Protein AF-A0A2S2QVH2-F1 (afdb_monomer_lite)

Structure (mmCIF, N/CA/C/O backbone):
data_AF-A0A2S2QVH2-F1
#
_entry.id   AF-A0A2S2QVH2-F1
#
loop_
_atom_site.group_PDB
_atom_site.id
_atom_site.type_symbol
_atom_site.label_atom_id
_atom_site.label_alt_id
_atom_site.label_comp_id
_atom_site.label_asym_id
_atom_site.label_entity_id
_atom_site.label_seq_id
_atom_site.pdbx_PDB_ins_code
_atom_site.Cartn_x
_atom_site.Cartn_y
_atom_site.Cartn_z
_atom_site.occupancy
_atom_site.B_iso_or_equiv
_atom_site.auth_seq_id
_atom_site.auth_comp_id
_atom_site.auth_asym_id
_atom_site.auth_atom_id
_atom_site.pdbx_PDB_model_num
ATOM 1 N N . MET A 1 1 ? 7.360 -3.228 -25.352 1.00 53.16 1 MET A N 1
ATOM 2 C CA . MET A 1 1 ? 6.594 -2.270 -24.519 1.00 53.16 1 MET A CA 1
ATOM 3 C C . MET A 1 1 ? 5.717 -2.970 -23.475 1.00 53.16 1 MET A C 1
ATOM 5 O O . MET A 1 1 ? 5.466 -2.327 -22.468 1.00 53.16 1 MET A O 1
ATOM 9 N N . CYS A 1 2 ? 5.318 -4.245 -23.641 1.00 58.34 2 CYS A N 1
ATOM 10 C CA . CYS A 1 2 ? 4.581 -5.005 -22.609 1.00 58.34 2 CYS A CA 1
ATOM 11 C C . CYS A 1 2 ? 5.376 -5.240 -21.311 1.00 58.34 2 CYS A C 1
ATOM 13 O O . CYS A 1 2 ? 4.842 -5.000 -20.235 1.00 58.34 2 CYS A O 1
ATOM 15 N N . ASP A 1 3 ? 6.663 -5.589 -21.400 1.00 74.12 3 ASP A N 1
ATOM 16 C CA . ASP A 1 3 ? 7.448 -6.021 -20.229 1.00 74.12 3 ASP A CA 1
ATOM 17 C C . ASP A 1 3 ? 7.574 -4.963 -19.122 1.00 74.12 3 ASP A C 1
ATOM 19 O O . ASP A 1 3 ? 7.544 -5.280 -17.935 1.00 74.12 3 ASP A O 1
ATOM 23 N N . THR A 1 4 ? 7.701 -3.683 -19.487 1.00 80.81 4 THR A N 1
ATOM 24 C CA . THR A 1 4 ? 7.814 -2.594 -18.502 1.00 80.81 4 THR A CA 1
ATOM 25 C C . THR A 1 4 ? 6.494 -2.357 -17.776 1.00 80.81 4 THR A C 1
ATOM 27 O O . THR A 1 4 ? 6.497 -2.066 -16.584 1.00 80.81 4 THR A O 1
ATOM 30 N N . PHE A 1 5 ? 5.369 -2.476 -18.484 1.00 79.25 5 PHE A N 1
ATOM 31 C CA . PHE A 1 5 ? 4.048 -2.285 -17.895 1.00 79.25 5 PHE A CA 1
ATOM 32 C C . PHE A 1 5 ? 3.723 -3.416 -16.917 1.00 79.25 5 PHE A C 1
ATOM 34 O O . PHE A 1 5 ? 3.387 -3.146 -15.769 1.00 79.25 5 PHE A O 1
ATOM 41 N N . GLU A 1 6 ? 3.915 -4.668 -17.332 1.00 83.75 6 GLU A N 1
ATOM 42 C CA . GLU A 1 6 ? 3.678 -5.843 -16.485 1.00 83.75 6 GLU A CA 1
ATOM 43 C C . GLU A 1 6 ? 4.570 -5.839 -15.240 1.00 83.75 6 GLU A C 1
ATOM 45 O O . GLU A 1 6 ? 4.092 -6.092 -14.134 1.00 83.75 6 GLU A O 1
ATOM 50 N N . ARG A 1 7 ? 5.845 -5.458 -15.388 1.00 85.12 7 ARG A N 1
ATOM 51 C CA . ARG A 1 7 ? 6.754 -5.284 -14.250 1.00 85.12 7 ARG A CA 1
ATOM 52 C C . ARG A 1 7 ? 6.276 -4.191 -13.295 1.00 85.12 7 ARG A C 1
ATOM 54 O O . ARG A 1 7 ? 6.307 -4.391 -12.086 1.00 85.12 7 ARG A O 1
ATOM 61 N N . ASN A 1 8 ? 5.820 -3.052 -13.816 1.00 83.50 8 ASN A N 1
ATOM 62 C CA . ASN A 1 8 ? 5.321 -1.957 -12.983 1.00 83.50 8 ASN A CA 1
ATOM 63 C C . ASN A 1 8 ? 4.040 -2.346 -12.232 1.00 83.50 8 ASN A C 1
ATOM 65 O O . ASN A 1 8 ? 3.896 -1.986 -11.067 1.00 83.50 8 ASN A O 1
ATOM 69 N N . VAL A 1 9 ? 3.146 -3.110 -12.867 1.00 83.38 9 VAL A N 1
ATOM 70 C CA . VAL A 1 9 ? 1.942 -3.655 -12.224 1.00 83.38 9 VAL A CA 1
ATOM 71 C C . VAL A 1 9 ? 2.320 -4.655 -11.131 1.00 83.38 9 VAL A C 1
ATOM 73 O O . VAL A 1 9 ? 1.813 -4.561 -10.018 1.00 83.38 9 VAL A O 1
ATOM 76 N N . ALA A 1 10 ? 3.250 -5.574 -11.401 1.00 87.75 10 ALA A N 1
ATOM 77 C CA . ALA A 1 10 ? 3.724 -6.528 -10.399 1.00 87.75 10 ALA A CA 1
ATOM 78 C C . ALA A 1 10 ? 4.342 -5.822 -9.180 1.00 87.75 10 ALA A C 1
ATOM 80 O O . ALA A 1 10 ? 4.016 -6.162 -8.043 1.00 87.75 10 ALA A O 1
ATOM 81 N N . ARG A 1 11 ? 5.161 -4.793 -9.426 1.00 89.81 11 ARG A N 1
ATOM 82 C CA . ARG A 1 11 ? 5.779 -3.947 -8.395 1.00 89.81 11 ARG A CA 1
ATOM 83 C C . ARG A 1 11 ? 4.733 -3.185 -7.572 1.00 89.81 11 ARG A C 1
ATOM 85 O O . ARG A 1 11 ? 4.835 -3.133 -6.351 1.00 89.81 11 ARG A O 1
ATOM 92 N N . ALA A 1 12 ? 3.697 -2.649 -8.220 1.00 86.38 12 ALA A N 1
ATOM 93 C CA . ALA A 1 12 ? 2.596 -1.981 -7.530 1.00 86.38 12 ALA A CA 1
ATOM 94 C C . ALA A 1 12 ? 1.798 -2.958 -6.650 1.00 86.38 12 ALA A C 1
ATOM 96 O O . ALA A 1 12 ? 1.564 -2.669 -5.480 1.00 86.38 12 ALA A O 1
ATOM 97 N N . LYS A 1 13 ? 1.444 -4.145 -7.165 1.00 87.69 13 LYS A N 1
ATOM 98 C CA . LYS A 1 13 ? 0.750 -5.183 -6.381 1.00 87.69 13 LYS A CA 1
ATOM 99 C C . LYS A 1 13 ? 1.570 -5.621 -5.167 1.00 87.69 13 LYS A C 1
ATOM 101 O O . LYS A 1 13 ? 1.018 -5.788 -4.086 1.00 87.69 13 LYS A O 1
ATOM 106 N N . GLU A 1 14 ? 2.879 -5.815 -5.331 1.00 92.19 14 GLU A N 1
ATOM 107 C CA . GLU A 1 14 ? 3.789 -6.150 -4.228 1.00 92.19 14 GLU A CA 1
ATOM 108 C C . GLU A 1 14 ? 3.748 -5.083 -3.128 1.00 92.19 14 GLU A C 1
ATOM 110 O O . GLU A 1 14 ? 3.520 -5.404 -1.961 1.00 92.19 14 GLU A O 1
ATOM 115 N N . PHE A 1 15 ? 3.889 -3.812 -3.505 1.00 91.50 15 PHE A N 1
ATOM 116 C CA . PHE A 1 15 ? 3.818 -2.699 -2.565 1.00 91.50 15 PHE A CA 1
ATOM 117 C C . PHE A 1 15 ? 2.488 -2.656 -1.806 1.00 91.50 15 PHE A C 1
ATOM 119 O O . PHE A 1 15 ? 2.483 -2.572 -0.579 1.00 91.50 15 PHE A O 1
ATOM 126 N N . MET A 1 16 ? 1.366 -2.767 -2.523 1.00 89.62 16 MET A N 1
ATOM 127 C CA . MET A 1 16 ? 0.027 -2.700 -1.932 1.00 89.62 16 MET A CA 1
ATOM 128 C C . MET A 1 16 ? -0.233 -3.862 -0.962 1.00 89.62 16 MET A C 1
ATOM 130 O O . MET A 1 16 ? -0.830 -3.648 0.091 1.00 89.62 16 MET A O 1
ATOM 134 N N . ARG A 1 17 ? 0.299 -5.065 -1.235 1.00 90.88 17 ARG A N 1
ATOM 135 C CA . ARG A 1 17 ? 0.245 -6.209 -0.301 1.00 90.88 17 ARG A CA 1
ATOM 136 C C . ARG A 1 17 ? 1.003 -5.940 0.996 1.00 90.88 17 ARG A C 1
ATOM 138 O O . ARG A 1 17 ? 0.502 -6.226 2.086 1.00 90.88 17 ARG A O 1
ATOM 145 N N . HIS A 1 18 ? 2.216 -5.396 0.896 1.00 93.19 18 HIS A N 1
ATOM 146 C CA . HIS A 1 18 ? 2.984 -5.042 2.088 1.00 93.19 18 HIS A CA 1
ATOM 147 C C . HIS A 1 18 ? 2.294 -3.932 2.879 1.00 93.19 18 HIS A C 1
ATOM 149 O O . HIS A 1 18 ? 2.175 -4.039 4.098 1.00 93.19 18 HIS A O 1
ATOM 155 N N . LEU A 1 19 ? 1.782 -2.910 2.191 1.00 89.75 19 LEU A N 1
ATOM 156 C CA . LEU A 1 19 ? 1.053 -1.807 2.805 1.00 89.75 19 LEU A CA 1
ATOM 157 C C . LEU A 1 19 ? -0.189 -2.297 3.554 1.00 89.75 19 LEU A C 1
ATOM 159 O O . LEU A 1 19 ? -0.335 -1.975 4.729 1.00 89.75 19 LEU A O 1
ATOM 163 N N . SER A 1 20 ? -1.017 -3.137 2.925 1.00 89.00 20 SER A N 1
ATOM 164 C CA . SER A 1 20 ? -2.185 -3.777 3.552 1.00 89.00 20 SER A CA 1
ATOM 165 C C . SER A 1 20 ? -1.824 -4.488 4.864 1.00 89.00 20 SER A C 1
ATOM 167 O O . SER A 1 20 ? -2.512 -4.346 5.874 1.00 89.00 20 SER A O 1
ATOM 169 N N . THR A 1 21 ? -0.689 -5.192 4.904 1.00 89.25 21 THR A N 1
ATOM 170 C CA . THR A 1 21 ? -0.234 -5.882 6.124 1.00 89.25 21 THR A CA 1
ATOM 171 C C . THR A 1 21 ? 0.026 -4.910 7.279 1.00 89.25 21 THR A C 1
ATOM 173 O O . THR A 1 21 ? -0.383 -5.182 8.407 1.00 89.25 21 THR A O 1
ATOM 176 N N . PHE A 1 22 ? 0.675 -3.771 7.015 1.00 87.50 22 PHE A N 1
ATOM 177 C CA . PHE A 1 22 ? 0.922 -2.746 8.038 1.00 87.50 22 PHE A CA 1
ATOM 178 C C . PHE A 1 22 ? -0.352 -1.992 8.428 1.00 87.50 22 PHE A C 1
ATOM 180 O O . PHE A 1 22 ? -0.537 -1.661 9.596 1.00 87.50 22 PHE A O 1
ATOM 187 N N . LEU A 1 23 ? -1.237 -1.762 7.458 1.00 83.88 23 LEU A N 1
ATOM 188 C CA . LEU A 1 23 ? -2.532 -1.111 7.632 1.00 83.88 23 LEU A CA 1
ATOM 189 C C . LEU A 1 23 ? -3.522 -1.902 8.495 1.00 83.88 23 LEU A C 1
ATOM 191 O O . LEU A 1 23 ? -4.382 -1.301 9.125 1.00 83.88 23 LEU A O 1
ATOM 195 N N . LYS A 1 24 ? -3.402 -3.231 8.536 1.00 84.81 24 LYS A N 1
ATOM 196 C CA . LYS A 1 24 ? -4.245 -4.112 9.363 1.00 84.81 24 LYS A CA 1
ATOM 197 C C . LYS A 1 24 ? -3.606 -4.505 10.698 1.00 84.81 24 LYS A C 1
ATOM 199 O O . LYS A 1 24 ? -4.184 -5.310 11.426 1.00 84.81 24 LYS A O 1
ATOM 204 N N . GLY A 1 25 ? -2.396 -4.027 10.990 1.00 78.62 25 GLY A N 1
ATOM 205 C CA . GLY A 1 25 ? -1.707 -4.327 12.246 1.00 78.62 25 GLY A CA 1
ATOM 206 C C . GLY A 1 25 ? -2.316 -3.583 13.439 1.00 78.62 25 GLY A C 1
ATOM 207 O O . GLY A 1 25 ? -3.075 -2.644 13.276 1.00 78.62 25 GLY A O 1
ATOM 208 N N . ASP A 1 26 ? -1.936 -3.943 14.664 1.00 66.56 26 ASP A N 1
ATOM 209 C CA . ASP A 1 26 ? -2.488 -3.301 15.875 1.00 66.56 26 ASP A CA 1
ATOM 210 C C . ASP A 1 26 ? -1.796 -1.965 16.247 1.00 66.56 26 ASP A C 1
ATOM 212 O O . ASP A 1 26 ? -2.098 -1.359 17.273 1.00 66.56 26 ASP A O 1
ATOM 216 N N . ASN A 1 27 ? -0.845 -1.484 15.436 1.00 63.00 27 ASN A N 1
ATOM 217 C CA . ASN A 1 27 ? 0.024 -0.338 15.752 1.00 63.00 27 ASN A CA 1
ATOM 218 C C . ASN A 1 27 ? -0.439 0.971 15.086 1.00 63.00 27 ASN A C 1
ATOM 220 O O . ASN A 1 27 ? 0.354 1.656 14.432 1.00 63.00 27 ASN A O 1
ATOM 224 N N . HIS A 1 28 ? -1.712 1.332 15.249 1.00 67.94 28 HIS A N 1
ATOM 225 C CA . HIS A 1 28 ? -2.250 2.594 14.735 1.00 67.94 28 HIS A CA 1
ATOM 226 C C . HIS A 1 28 ? -2.317 3.657 15.829 1.00 67.94 28 HIS A C 1
ATOM 228 O O . HIS A 1 28 ? -2.933 3.469 16.874 1.00 67.94 28 HIS A O 1
ATOM 234 N N . ILE A 1 29 ? -1.665 4.795 15.575 1.00 59.75 29 ILE A N 1
ATOM 235 C CA . ILE A 1 29 ? -1.841 6.014 16.367 1.00 59.75 29 ILE A CA 1
ATOM 236 C C . ILE A 1 29 ? -2.747 6.923 15.543 1.00 59.75 29 ILE A C 1
ATOM 238 O O . ILE A 1 29 ? -2.270 7.704 14.718 1.00 59.75 29 ILE A O 1
ATOM 242 N N . GLU A 1 30 ? -4.053 6.773 15.728 1.00 57.31 30 GLU A N 1
ATOM 243 C CA . GLU A 1 30 ? -5.042 7.688 15.166 1.00 57.31 30 GLU A CA 1
ATOM 244 C C . GLU A 1 30 ? -5.151 8.889 16.117 1.00 57.31 30 GLU A C 1
ATOM 246 O O . G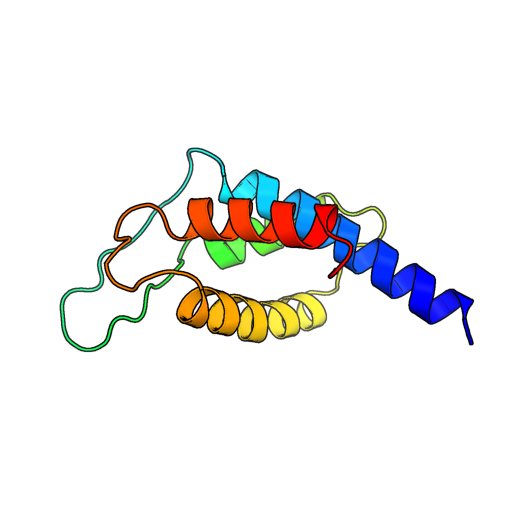LU A 1 30 ? -5.345 8.737 17.324 1.00 57.31 30 GLU A O 1
ATOM 251 N N . ARG A 1 31 ? -4.907 10.100 15.606 1.00 51.06 31 ARG A N 1
ATOM 252 C CA . ARG A 1 31 ? -5.120 11.334 16.368 1.00 51.06 31 ARG A CA 1
ATOM 253 C C . ARG A 1 31 ? -6.459 11.917 15.952 1.00 51.06 31 ARG A C 1
ATOM 255 O O . ARG A 1 31 ? -6.606 12.351 14.814 1.00 51.06 31 ARG A O 1
ATOM 262 N N . GLU A 1 32 ? -7.400 11.985 16.889 1.00 49.09 32 GLU A N 1
ATOM 263 C CA . GLU A 1 32 ? -8.585 12.826 16.741 1.00 49.09 32 GLU A CA 1
ATOM 264 C C . GLU A 1 32 ? -8.132 14.291 16.671 1.00 49.09 32 GLU A C 1
ATOM 266 O O . GLU A 1 32 ? -7.743 14.899 17.673 1.00 49.09 32 GLU A O 1
ATOM 271 N N . LEU A 1 33 ? -8.133 14.867 15.470 1.00 49.12 33 LEU A N 1
ATOM 272 C CA . LEU A 1 33 ? -8.039 16.312 15.318 1.00 49.12 33 LEU A CA 1
ATOM 273 C C . LEU A 1 33 ? -9.420 16.883 15.635 1.00 49.12 33 LEU A C 1
ATOM 275 O O . LEU A 1 33 ? -10.372 16.713 14.876 1.00 49.12 33 LEU A O 1
ATOM 279 N N . GLY A 1 34 ? -9.526 17.509 16.805 1.00 44.19 34 GLY A N 1
ATOM 280 C CA . GLY A 1 34 ? -10.739 18.175 17.252 1.00 44.19 34 GLY A CA 1
ATOM 281 C C . GLY A 1 34 ? -11.196 19.248 16.263 1.00 44.19 34 GLY A C 1
ATOM 282 O O . GLY A 1 34 ? -10.502 20.240 16.063 1.00 44.19 34 GLY A O 1
ATOM 283 N N . ASP A 1 35 ? -12.396 19.017 15.739 1.00 48.94 35 ASP A N 1
ATOM 284 C CA . ASP A 1 35 ? -13.354 19.928 15.115 1.00 48.94 35 ASP A CA 1
ATOM 285 C C . ASP A 1 35 ? -12.986 20.701 13.828 1.00 48.94 35 ASP A C 1
ATOM 287 O O . ASP A 1 35 ? -12.002 21.429 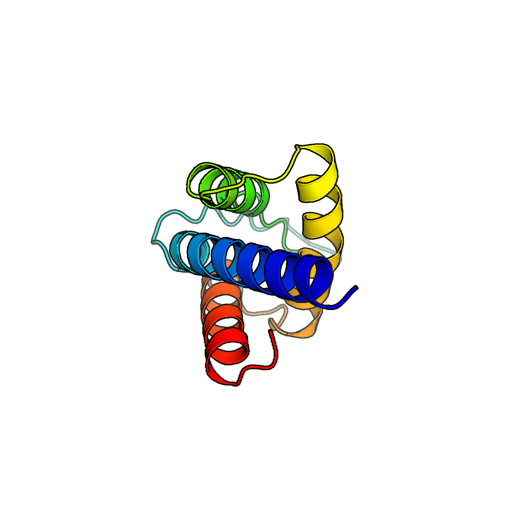13.718 1.00 48.94 35 ASP A O 1
ATOM 291 N N . VAL A 1 36 ? -13.960 20.638 12.909 1.00 44.47 36 VAL A N 1
ATOM 292 C CA . VAL A 1 36 ? -14.124 21.337 11.621 1.00 44.47 36 VAL A CA 1
ATOM 293 C C . VAL A 1 36 ? -13.293 20.786 10.451 1.00 44.47 36 VAL A C 1
ATOM 295 O O . VAL A 1 36 ? -12.203 21.257 10.145 1.00 44.47 36 VAL A O 1
ATOM 298 N N . ASN A 1 37 ? -13.930 19.866 9.719 1.00 43.72 37 ASN A N 1
ATOM 299 C CA . ASN A 1 37 ? -13.503 19.150 8.508 1.00 43.72 37 ASN A CA 1
ATOM 300 C C . ASN A 1 37 ? -12.827 17.816 8.814 1.00 43.72 37 ASN A C 1
ATOM 302 O O . ASN A 1 37 ? -11.692 17.778 9.279 1.00 43.72 37 ASN A O 1
ATOM 306 N N . SER A 1 38 ? -13.557 16.739 8.509 1.00 44.53 38 SER A N 1
ATOM 307 C CA . SER A 1 38 ? -13.249 15.308 8.630 1.00 44.53 38 SER A CA 1
ATOM 308 C C . SER A 1 38 ? -11.983 14.881 7.874 1.00 44.53 38 SER A C 1
ATOM 310 O O . SER A 1 38 ? -12.006 14.027 6.994 1.00 44.53 38 SER A O 1
ATOM 312 N N . THR A 1 39 ? -10.861 15.512 8.186 1.00 47.41 39 THR A N 1
ATOM 313 C CA . THR A 1 39 ? -9.549 15.198 7.645 1.00 47.41 39 THR A CA 1
ATOM 314 C C . THR A 1 39 ? -8.902 14.273 8.650 1.00 47.41 39 THR A C 1
ATOM 316 O O . THR A 1 39 ? -8.360 14.701 9.666 1.00 47.41 39 THR A O 1
ATOM 319 N N . VAL A 1 40 ? -9.032 12.980 8.392 1.00 51.47 40 VAL A N 1
ATOM 320 C CA . VAL A 1 40 ? -8.350 11.954 9.168 1.00 51.47 40 VAL A CA 1
ATOM 321 C C . VAL A 1 40 ? -6.870 12.096 8.848 1.00 51.47 40 VAL A C 1
ATOM 323 O O . VAL A 1 40 ? -6.423 11.784 7.743 1.00 51.47 40 VAL A O 1
ATOM 326 N N . GLU A 1 41 ? -6.102 12.625 9.797 1.00 54.09 41 GLU A N 1
ATOM 327 C CA . GLU A 1 41 ? -4.653 12.630 9.680 1.00 54.09 41 GLU A CA 1
ATOM 328 C C . GLU A 1 41 ? -4.166 11.221 10.015 1.00 54.09 41 GLU A C 1
ATOM 330 O O . GLU A 1 41 ? -4.053 10.828 11.178 1.00 54.09 41 GLU A O 1
ATOM 335 N N . LEU A 1 42 ? -3.900 10.432 8.976 1.00 63.59 42 LEU A N 1
ATOM 336 C CA . LEU A 1 42 ? -3.308 9.112 9.127 1.00 63.59 42 LEU A CA 1
ATOM 337 C C . LEU A 1 42 ? -1.817 9.267 9.475 1.00 63.59 42 LEU A C 1
ATOM 339 O O . LEU A 1 42 ? -0.936 9.022 8.654 1.00 63.59 42 LEU A O 1
ATOM 343 N N . VAL A 1 43 ? -1.515 9.707 10.698 1.00 65.44 43 VAL A N 1
ATOM 344 C CA . VAL A 1 43 ? -0.146 10.004 11.167 1.00 65.44 43 VAL A CA 1
ATOM 345 C C . VAL A 1 43 ? 0.786 8.795 10.997 1.00 65.44 43 VAL A C 1
ATOM 347 O O . VAL A 1 43 ? 1.973 8.951 10.712 1.00 65.44 43 VAL A O 1
ATOM 350 N N . CYS A 1 44 ? 0.248 7.579 11.119 1.00 74.44 44 CYS A N 1
ATOM 351 C CA . CYS A 1 44 ? 0.983 6.335 10.891 1.00 74.44 44 CYS A CA 1
ATOM 352 C C . CYS A 1 44 ? 1.084 5.920 9.410 1.00 74.44 44 CYS A C 1
ATOM 354 O O . CYS A 1 44 ? 1.942 5.113 9.073 1.00 74.44 44 CYS A O 1
ATOM 356 N N . PHE A 1 45 ? 0.296 6.492 8.495 1.00 77.38 45 PHE A N 1
ATOM 357 C CA . PHE A 1 45 ? 0.242 6.056 7.094 1.00 77.38 45 PHE A CA 1
ATOM 358 C C . PHE A 1 45 ? 1.548 6.283 6.340 1.00 77.38 45 PHE A C 1
ATOM 360 O O . PHE A 1 45 ? 2.014 5.393 5.636 1.00 77.38 45 PHE A O 1
ATOM 367 N N . ALA A 1 46 ? 2.189 7.439 6.522 1.00 78.44 46 ALA A N 1
ATOM 368 C CA . ALA A 1 46 ? 3.493 7.697 5.912 1.00 78.44 46 ALA A CA 1
ATOM 369 C C . ALA A 1 46 ? 4.562 6.698 6.394 1.00 78.44 46 ALA A C 1
ATOM 371 O O . ALA A 1 46 ? 5.426 6.283 5.619 1.00 78.44 46 ALA A O 1
ATOM 372 N N . GLU A 1 47 ? 4.484 6.281 7.661 1.00 82.12 47 GLU A N 1
ATOM 373 C CA . GLU A 1 47 ? 5.370 5.263 8.218 1.00 82.12 47 GLU A CA 1
ATOM 374 C C . GLU A 1 47 ? 5.061 3.881 7.632 1.00 82.12 47 GLU A C 1
ATOM 376 O O . GLU A 1 47 ? 5.982 3.194 7.200 1.00 82.12 47 GLU A O 1
ATOM 381 N N . HIS A 1 48 ? 3.788 3.506 7.510 1.00 86.44 48 HIS A N 1
ATOM 382 C CA . HIS A 1 48 ? 3.367 2.233 6.915 1.00 86.44 48 HIS A CA 1
ATOM 383 C C . HIS A 1 48 ? 3.756 2.134 5.439 1.00 86.44 48 HIS A C 1
ATOM 385 O O . HIS A 1 48 ? 4.262 1.103 5.004 1.00 86.44 48 HIS A O 1
ATOM 391 N N . MET A 1 49 ? 3.630 3.228 4.682 1.00 86.31 49 MET A N 1
ATOM 392 C CA . MET A 1 49 ? 4.123 3.341 3.303 1.00 86.31 49 MET A CA 1
ATOM 393 C C . MET A 1 49 ? 5.637 3.111 3.230 1.00 86.31 49 MET A C 1
ATOM 395 O O . MET A 1 49 ? 6.124 2.390 2.359 1.00 86.31 49 MET A O 1
ATOM 399 N N . ARG A 1 50 ? 6.399 3.689 4.167 1.00 87.38 50 ARG A N 1
ATOM 400 C CA . ARG A 1 50 ? 7.852 3.494 4.254 1.00 87.38 50 ARG A CA 1
ATOM 401 C C . ARG A 1 50 ? 8.206 2.051 4.611 1.00 87.38 50 ARG A C 1
ATOM 403 O O . ARG A 1 50 ? 9.117 1.482 4.013 1.00 87.38 50 ARG A O 1
ATOM 410 N N . GLN A 1 51 ? 7.499 1.462 5.570 1.00 90.12 51 GLN A N 1
ATOM 411 C CA . GLN A 1 51 ? 7.703 0.080 5.997 1.00 90.12 51 GLN A CA 1
ATOM 412 C C . GLN A 1 51 ? 7.374 -0.903 4.872 1.00 90.12 51 GLN A C 1
ATOM 414 O O . GLN A 1 51 ? 8.174 -1.796 4.605 1.00 90.12 51 GLN A O 1
ATOM 419 N N . ALA A 1 52 ? 6.275 -0.681 4.147 1.00 91.38 52 ALA A N 1
ATOM 420 C CA . ALA A 1 52 ? 5.911 -1.457 2.969 1.00 91.38 52 ALA A CA 1
ATOM 421 C C . ALA A 1 52 ? 6.987 -1.382 1.881 1.00 91.38 52 ALA A C 1
ATOM 423 O O . ALA A 1 52 ? 7.417 -2.409 1.360 1.00 91.38 52 ALA A O 1
ATOM 424 N N . ASN A 1 53 ? 7.485 -0.176 1.600 1.00 93.19 53 ASN A N 1
ATOM 425 C CA . ASN A 1 53 ? 8.529 0.042 0.604 1.00 93.19 53 ASN A CA 1
ATOM 426 C C . ASN A 1 53 ? 9.839 -0.691 0.936 1.00 93.19 53 ASN A C 1
ATOM 428 O O . ASN A 1 53 ? 10.506 -1.211 0.048 1.00 93.19 53 ASN A O 1
ATOM 432 N N . ASN A 1 54 ? 10.204 -0.753 2.220 1.00 93.06 54 ASN A N 1
ATOM 433 C CA . ASN A 1 54 ? 11.423 -1.426 2.676 1.00 93.06 54 ASN A CA 1
ATOM 434 C C . ASN A 1 54 ? 11.376 -2.954 2.519 1.00 93.06 54 ASN A C 1
ATOM 436 O O . ASN A 1 54 ? 12.426 -3.591 2.589 1.00 93.06 54 ASN A O 1
ATOM 440 N N . LEU A 1 55 ? 10.186 -3.538 2.344 1.00 94.12 55 LEU A N 1
ATOM 441 C CA . LEU A 1 55 ? 10.017 -4.975 2.126 1.00 94.12 55 LEU A CA 1
ATOM 442 C C . LEU A 1 55 ? 10.028 -5.373 0.646 1.00 94.12 55 LEU A C 1
ATOM 444 O O . LEU A 1 55 ? 10.108 -6.564 0.355 1.00 94.12 55 LEU A O 1
ATOM 448 N N . MET A 1 56 ? 9.975 -4.406 -0.272 1.00 94.69 56 MET A N 1
ATOM 449 C CA . MET A 1 56 ? 9.921 -4.681 -1.705 1.00 94.69 56 MET A CA 1
ATOM 450 C C . MET A 1 56 ? 11.243 -5.226 -2.249 1.00 94.69 56 MET A C 1
ATOM 452 O O . MET A 1 56 ? 12.325 -4.774 -1.868 1.00 94.69 56 MET A O 1
ATOM 456 N N . ALA A 1 57 ? 11.154 -6.109 -3.243 1.00 93.62 57 ALA A N 1
ATOM 457 C CA . ALA A 1 57 ? 12.302 -6.546 -4.033 1.00 93.62 57 ALA A CA 1
ATOM 458 C C . ALA A 1 57 ? 12.931 -5.390 -4.836 1.00 93.62 57 ALA A C 1
ATOM 460 O O . ALA A 1 57 ? 14.154 -5.311 -4.963 1.00 93.62 57 ALA A O 1
ATOM 461 N N . GLU A 1 58 ? 12.101 -4.474 -5.347 1.00 92.44 58 GLU A N 1
ATOM 462 C CA . GLU A 1 58 ? 12.528 -3.244 -6.024 1.00 92.44 58 GLU A CA 1
ATOM 463 C C . GLU A 1 58 ? 11.842 -2.020 -5.384 1.00 92.44 58 GLU A C 1
ATOM 465 O O . GLU A 1 5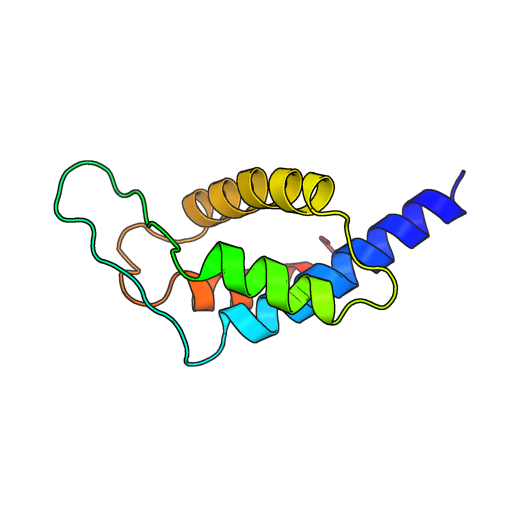8 ? 10.809 -1.555 -5.881 1.00 92.44 58 GLU A O 1
ATOM 470 N N . PRO A 1 59 ? 12.391 -1.478 -4.278 1.00 92.50 59 PRO A N 1
ATOM 471 C CA . PRO A 1 59 ? 11.787 -0.357 -3.563 1.00 92.50 59 PRO A CA 1
ATOM 472 C C . PRO A 1 59 ? 11.607 0.881 -4.441 1.00 92.50 59 PRO A C 1
ATOM 474 O O . PRO A 1 59 ? 12.446 1.198 -5.287 1.00 92.50 59 PRO A O 1
ATOM 477 N N . TYR A 1 60 ? 10.517 1.610 -4.233 1.00 90.81 60 TYR A N 1
ATOM 478 C CA . TYR A 1 60 ? 10.315 2.957 -4.754 1.00 90.81 60 TYR A CA 1
ATOM 479 C C . TYR A 1 60 ? 11.304 3.946 -4.143 1.00 90.81 60 TYR A C 1
ATOM 481 O O . TYR A 1 60 ? 11.695 3.865 -2.975 1.00 90.81 60 TYR A O 1
ATOM 489 N N . THR A 1 61 ? 11.690 4.929 -4.946 1.00 90.19 61 THR A N 1
ATOM 490 C CA . THR A 1 61 ? 12.404 6.109 -4.474 1.00 90.19 61 THR A CA 1
ATOM 491 C C . THR A 1 61 ? 11.500 6.942 -3.558 1.00 90.19 61 THR A C 1
ATOM 493 O O . THR A 1 61 ? 10.272 6.900 -3.679 1.00 90.19 61 THR A O 1
ATOM 496 N N . PRO A 1 62 ? 12.070 7.777 -2.671 1.00 82.19 62 PRO A N 1
ATOM 497 C CA . PRO A 1 62 ? 11.272 8.662 -1.823 1.00 82.19 62 PRO A CA 1
ATOM 498 C C . PRO A 1 62 ? 10.303 9.559 -2.609 1.00 82.19 62 PRO A C 1
ATOM 500 O O . PRO A 1 62 ? 9.186 9.799 -2.162 1.00 82.19 62 PRO A O 1
ATOM 503 N N . ALA A 1 63 ? 10.705 10.021 -3.799 1.00 83.75 63 ALA A N 1
ATOM 504 C CA . ALA A 1 63 ? 9.860 10.838 -4.667 1.00 83.75 63 ALA A CA 1
ATOM 505 C C . ALA A 1 63 ? 8.662 10.052 -5.231 1.00 83.75 63 ALA A C 1
ATOM 507 O O . ALA A 1 63 ? 7.553 10.576 -5.279 1.00 83.75 63 ALA A O 1
ATOM 508 N N . GLU A 1 64 ? 8.867 8.791 -5.622 1.00 85.38 64 GLU A N 1
ATOM 509 C CA . GLU A 1 64 ? 7.783 7.905 -6.064 1.00 85.38 64 GLU A CA 1
ATOM 510 C C . GLU A 1 64 ? 6.796 7.621 -4.922 1.00 85.38 64 GLU A C 1
ATOM 512 O O . GLU A 1 64 ? 5.591 7.710 -5.137 1.00 85.38 64 GLU A O 1
ATOM 517 N N . ILE A 1 65 ? 7.279 7.379 -3.696 1.00 79.12 65 ILE A N 1
ATOM 518 C CA . ILE A 1 65 ? 6.413 7.168 -2.523 1.00 79.12 65 ILE A CA 1
ATOM 519 C C . ILE A 1 65 ? 5.546 8.395 -2.229 1.00 79.12 65 ILE A C 1
ATOM 521 O O . ILE A 1 65 ? 4.345 8.250 -2.017 1.00 79.12 65 ILE A O 1
ATOM 525 N N . ILE A 1 66 ? 6.110 9.606 -2.267 1.00 75.19 66 ILE A N 1
ATOM 526 C CA . ILE A 1 66 ? 5.336 10.844 -2.062 1.00 75.19 66 ILE A CA 1
ATOM 527 C C . ILE A 1 66 ? 4.201 10.960 -3.089 1.00 75.19 66 ILE A C 1
ATOM 529 O O . ILE A 1 66 ? 3.078 11.317 -2.730 1.00 75.19 66 ILE A O 1
ATOM 533 N N . ASN A 1 67 ? 4.468 10.597 -4.345 1.00 76.25 67 ASN A N 1
ATOM 534 C CA . ASN A 1 67 ? 3.460 10.611 -5.405 1.00 76.25 67 ASN A CA 1
ATOM 535 C C . ASN A 1 67 ? 2.377 9.533 -5.231 1.00 76.25 67 ASN A C 1
ATOM 537 O O . ASN A 1 67 ? 1.293 9.690 -5.785 1.00 76.25 67 ASN A O 1
ATOM 541 N N . LEU A 1 68 ? 2.644 8.467 -4.469 1.00 73.44 68 LEU A N 1
ATOM 542 C CA . LEU A 1 68 ? 1.663 7.434 -4.120 1.00 73.44 68 LEU A CA 1
ATOM 543 C C . LEU A 1 68 ? 0.816 7.811 -2.896 1.00 73.44 68 LEU A C 1
ATOM 545 O O . LEU A 1 68 ? -0.335 7.396 -2.809 1.00 73.44 68 LEU A O 1
ATOM 549 N N . ILE A 1 69 ? 1.343 8.621 -1.970 1.00 70.75 69 ILE A N 1
ATOM 550 C CA . ILE A 1 69 ? 0.615 9.025 -0.755 1.00 70.75 69 ILE A CA 1
ATOM 551 C C . ILE A 1 69 ? -0.662 9.790 -1.111 1.00 70.75 69 ILE A C 1
ATOM 553 O O . ILE A 1 69 ? -1.735 9.426 -0.648 1.00 70.75 69 ILE A O 1
ATOM 557 N N . ILE A 1 70 ? -0.556 10.813 -1.964 1.00 67.25 70 ILE A N 1
ATOM 558 C CA . ILE A 1 70 ? -1.683 11.688 -2.327 1.00 67.25 70 ILE A CA 1
ATOM 559 C C . ILE A 1 70 ? -2.894 10.898 -2.866 1.00 67.25 70 ILE A C 1
ATOM 561 O O . ILE A 1 70 ? -3.983 11.056 -2.310 1.00 67.25 70 ILE A O 1
ATOM 565 N N . PRO A 1 71 ? -2.758 10.048 -3.906 1.00 67.62 71 PRO A N 1
ATOM 566 C CA . PRO A 1 71 ? -3.893 9.301 -4.438 1.00 67.62 71 PRO A CA 1
ATOM 567 C C . PRO A 1 71 ? -4.448 8.269 -3.452 1.00 67.62 71 PRO A C 1
ATOM 569 O O . PRO A 1 71 ? -5.661 8.098 -3.411 1.00 67.62 71 PRO A O 1
ATOM 572 N N . ILE A 1 72 ? -3.613 7.620 -2.628 1.00 70.81 72 ILE A N 1
ATOM 573 C CA . ILE A 1 72 ? -4.118 6.655 -1.638 1.00 70.81 72 ILE A CA 1
ATOM 574 C C . ILE A 1 72 ? -4.870 7.377 -0.514 1.00 70.81 72 ILE A C 1
ATOM 576 O O . ILE A 1 72 ? -5.928 6.915 -0.099 1.00 70.81 72 ILE A O 1
ATOM 580 N N . THR A 1 73 ? -4.390 8.535 -0.052 1.00 67.81 73 THR A N 1
ATOM 581 C CA . THR A 1 73 ? -5.116 9.351 0.933 1.00 67.81 73 THR A CA 1
ATOM 582 C C . THR A 1 73 ? -6.461 9.828 0.382 1.00 67.81 73 THR A C 1
ATOM 584 O O . THR A 1 73 ? -7.458 9.727 1.090 1.00 67.81 73 THR A O 1
ATOM 587 N N . GLY A 1 74 ? -6.515 10.282 -0.877 1.00 67.06 74 GLY A N 1
ATOM 588 C CA . GLY A 1 74 ? -7.777 10.647 -1.532 1.00 67.06 74 GLY A CA 1
ATOM 589 C C . GLY A 1 74 ? -8.737 9.462 -1.653 1.00 67.06 74 GLY A C 1
ATOM 590 O O . GLY A 1 74 ? -9.883 9.555 -1.234 1.00 67.06 74 GLY A O 1
ATOM 591 N N . PHE A 1 75 ? -8.242 8.311 -2.116 1.00 71.19 75 PHE A N 1
ATOM 592 C CA . PHE A 1 75 ? -9.023 7.075 -2.174 1.00 71.19 75 PHE A CA 1
ATOM 593 C C . PHE A 1 75 ? -9.581 6.678 -0.804 1.00 71.19 75 PHE A C 1
ATOM 595 O O . PHE A 1 75 ? -10.753 6.343 -0.691 1.00 71.19 75 PHE A O 1
ATOM 602 N N . THR A 1 76 ? -8.763 6.774 0.246 1.00 69.94 76 THR A N 1
ATOM 603 C CA . THR A 1 76 ? -9.184 6.470 1.620 1.00 69.94 76 THR A CA 1
ATOM 604 C C . THR A 1 76 ? -10.345 7.362 2.052 1.00 69.94 76 THR A C 1
ATOM 606 O O . THR A 1 76 ? -11.294 6.867 2.640 1.00 69.94 76 THR A O 1
ATOM 609 N N . GLN A 1 77 ? -10.309 8.657 1.723 1.00 67.00 77 GLN A N 1
ATOM 610 C CA . GLN A 1 77 ? -11.401 9.591 2.026 1.00 67.00 77 GLN A CA 1
ATOM 611 C C . GLN A 1 77 ? -12.697 9.274 1.264 1.00 67.00 77 GLN A C 1
ATOM 613 O O . GLN A 1 77 ? -13.776 9.592 1.760 1.00 67.00 77 GLN A O 1
ATOM 618 N N . ASP A 1 78 ? -12.597 8.660 0.082 1.00 69.94 78 ASP A N 1
ATOM 619 C CA . ASP A 1 78 ? -13.751 8.298 -0.747 1.00 69.94 78 ASP A CA 1
ATOM 620 C C . ASP A 1 78 ? -14.393 6.964 -0.330 1.00 69.94 78 ASP A C 1
ATOM 622 O O . ASP A 1 78 ? -15.604 6.794 -0.486 1.00 69.94 78 ASP A O 1
ATOM 626 N N . VAL A 1 79 ? -13.598 6.008 0.168 1.00 68.44 79 VAL A N 1
ATOM 627 C CA . VAL A 1 79 ? -14.075 4.646 0.484 1.00 68.44 79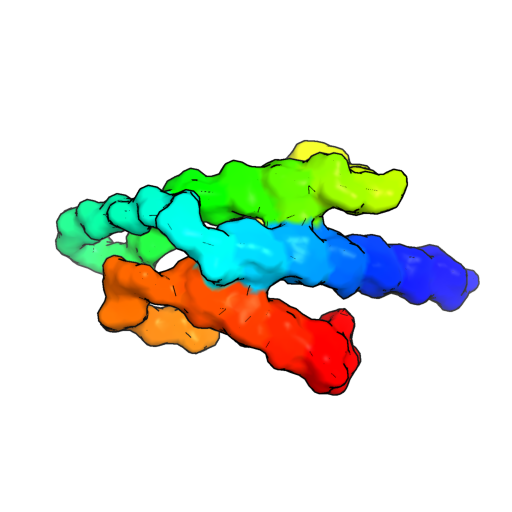 VAL A CA 1
ATOM 628 C C . VAL A 1 79 ? -14.290 4.391 1.968 1.00 68.44 79 VAL A C 1
ATOM 630 O O . VAL A 1 79 ? -15.072 3.507 2.310 1.00 68.44 79 VAL A O 1
ATOM 633 N N . VAL A 1 80 ? -13.632 5.155 2.842 1.00 67.00 80 VAL A N 1
ATOM 634 C CA . VAL A 1 80 ? -13.773 5.017 4.290 1.00 67.00 80 VAL A CA 1
ATOM 635 C C . VAL A 1 80 ? -14.718 6.097 4.828 1.00 67.00 80 VAL A C 1
ATOM 637 O O . VAL A 1 80 ? -14.431 7.290 4.692 1.00 67.00 80 VAL A O 1
ATOM 640 N N . PRO A 1 81 ? -15.847 5.713 5.451 1.00 60.22 81 PRO A N 1
ATOM 641 C CA . PRO A 1 81 ? -16.768 6.650 6.079 1.00 60.22 81 PRO A CA 1
ATOM 642 C C . PRO A 1 81 ? -16.076 7.539 7.122 1.00 60.22 81 PRO A C 1
ATOM 644 O O . PRO A 1 81 ? -15.291 7.076 7.947 1.00 60.22 81 PRO A O 1
ATOM 647 N N . GLY A 1 82 ? -16.400 8.835 7.130 1.00 56.25 82 GLY A N 1
ATOM 648 C CA . GLY A 1 82 ? -15.796 9.808 8.053 1.00 56.25 82 GLY A CA 1
ATOM 649 C C . GLY A 1 82 ? -16.110 9.587 9.544 1.00 56.25 82 GLY A C 1
ATOM 650 O O . GLY A 1 82 ? -15.556 10.295 10.382 1.00 56.25 82 GLY A O 1
ATOM 651 N N . ASP A 1 83 ? -16.995 8.645 9.878 1.00 54.97 83 ASP A N 1
ATOM 652 C CA . ASP A 1 83 ? -17.355 8.216 11.234 1.00 54.97 83 ASP A CA 1
ATOM 653 C C . ASP A 1 83 ? -16.618 6.945 11.702 1.00 54.97 83 ASP A C 1
ATOM 655 O O . ASP A 1 83 ? -16.759 6.558 12.865 1.00 54.97 83 ASP A O 1
ATOM 659 N N . ALA A 1 84 ? -15.771 6.338 10.860 1.00 55.00 84 ALA A N 1
ATOM 660 C CA . ALA A 1 84 ? -14.923 5.192 11.196 1.00 55.00 84 ALA A CA 1
ATOM 661 C C . ALA A 1 84 ? -13.722 5.599 12.079 1.00 55.00 84 ALA A C 1
ATOM 663 O O . ALA A 1 84 ? -12.568 5.332 11.767 1.00 55.00 84 ALA A O 1
ATOM 664 N N . GLN A 1 85 ? -13.969 6.276 13.203 1.00 51.62 85 GLN A N 1
ATOM 665 C CA . GLN A 1 85 ? -12.958 6.982 14.008 1.00 51.62 85 GLN A CA 1
ATOM 666 C C . GLN A 1 85 ? -11.873 6.127 14.693 1.00 51.62 85 GLN A C 1
ATOM 668 O O . GLN A 1 85 ? -11.116 6.668 15.484 1.00 51.62 85 GLN A O 1
ATOM 673 N N . ASN A 1 86 ? -11.780 4.823 14.440 1.00 51.94 86 ASN A N 1
ATOM 674 C CA . ASN A 1 86 ? -10.734 3.962 15.016 1.00 51.94 86 ASN A CA 1
ATOM 675 C C . ASN A 1 86 ? -10.302 2.818 14.073 1.00 51.94 86 ASN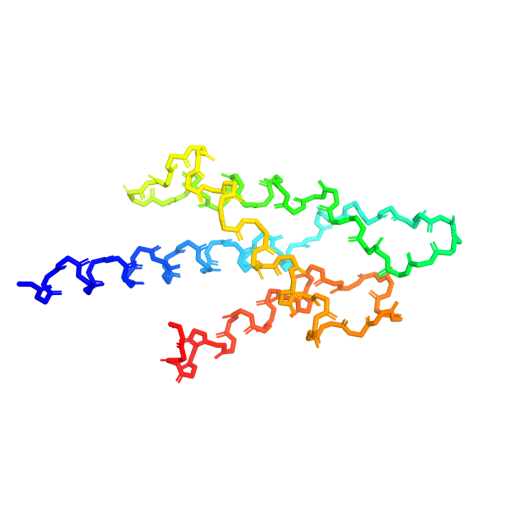 A C 1
ATOM 677 O O . ASN A 1 86 ? -9.729 1.825 14.528 1.00 51.94 86 ASN A O 1
ATOM 681 N N . ALA A 1 87 ? -10.671 2.886 12.788 1.00 66.25 87 ALA A N 1
ATOM 682 C CA . ALA A 1 87 ? -10.581 1.743 11.877 1.00 66.25 87 ALA A CA 1
ATOM 683 C C . ALA A 1 87 ? -10.114 2.094 10.461 1.00 66.25 87 ALA A C 1
ATOM 685 O O . ALA A 1 87 ? -10.054 1.203 9.623 1.00 66.25 87 ALA A O 1
ATOM 686 N N . ILE A 1 88 ? -9.738 3.341 10.172 1.00 73.62 88 ILE A N 1
ATOM 687 C CA . ILE A 1 88 ? -9.545 3.792 8.783 1.00 73.62 88 ILE A CA 1
ATOM 688 C C . ILE A 1 88 ? -8.367 3.100 8.122 1.00 73.62 88 ILE A C 1
ATOM 690 O O . ILE A 1 88 ? -8.452 2.692 6.966 1.00 73.62 88 ILE A O 1
ATOM 694 N N . CYS A 1 89 ? -7.270 2.920 8.859 1.00 76.94 89 CYS A N 1
ATOM 695 C CA . CYS A 1 89 ? -6.149 2.155 8.329 1.00 76.94 89 CYS A CA 1
ATOM 696 C C . CYS A 1 89 ? -6.551 0.701 8.074 1.00 76.94 89 CYS A C 1
ATOM 698 O O . CYS A 1 89 ? -6.213 0.152 7.031 1.00 76.94 89 CYS A O 1
ATOM 700 N N . LYS A 1 90 ? -7.306 0.101 8.996 1.00 78.38 90 LYS A N 1
ATOM 701 C CA . LYS A 1 90 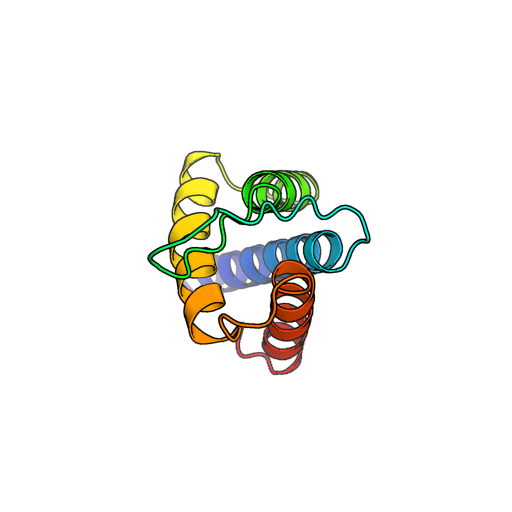? -7.717 -1.296 8.895 1.00 78.38 90 LYS A CA 1
ATOM 702 C C . LYS A 1 90 ? -8.685 -1.520 7.735 1.00 78.38 90 LYS A C 1
ATOM 704 O O . LYS A 1 90 ? -8.446 -2.415 6.933 1.00 78.38 90 LYS A O 1
ATOM 709 N N . GLU A 1 91 ? -9.709 -0.681 7.615 1.00 79.69 91 GLU A N 1
ATOM 710 C CA . GLU A 1 91 ? -10.668 -0.687 6.508 1.00 79.69 91 GLU A CA 1
ATOM 711 C C . GLU A 1 91 ? -9.963 -0.457 5.174 1.00 79.69 91 GLU A C 1
ATOM 713 O O . GLU A 1 91 ? -10.178 -1.210 4.230 1.00 79.69 91 GLU A O 1
ATOM 718 N N . LEU A 1 92 ? -9.039 0.508 5.103 1.00 80.81 92 LEU A N 1
ATOM 719 C CA . LEU A 1 92 ? -8.219 0.693 3.910 1.00 80.81 92 LEU A CA 1
ATOM 720 C C . LEU A 1 92 ? -7.432 -0.581 3.581 1.00 80.81 92 LEU A C 1
ATOM 722 O O . LEU A 1 92 ? -7.410 -0.995 2.429 1.00 80.81 92 LEU A O 1
ATOM 726 N N . GLY A 1 93 ? -6.805 -1.216 4.574 1.00 84.50 93 GLY A N 1
ATOM 727 C CA . GLY A 1 93 ? -6.075 -2.468 4.386 1.00 84.50 93 GLY A CA 1
ATOM 728 C C . GLY A 1 93 ? -6.951 -3.609 3.858 1.00 84.50 93 GLY A C 1
ATOM 729 O O . GLY A 1 93 ? -6.514 -4.342 2.975 1.00 84.50 93 GLY A O 1
ATOM 730 N N . GLU A 1 94 ? -8.184 -3.735 4.349 1.00 85.69 94 GLU A N 1
ATOM 731 C CA . GLU A 1 94 ? -9.169 -4.709 3.856 1.00 85.69 94 GLU A CA 1
ATOM 732 C C . GLU A 1 94 ? -9.573 -4.411 2.402 1.00 85.69 94 GLU A C 1
ATOM 734 O O . GLU A 1 94 ? -9.494 -5.296 1.552 1.00 85.69 94 GLU A O 1
ATOM 739 N N . VAL A 1 95 ? -9.869 -3.149 2.072 1.00 84.94 95 VAL A N 1
ATOM 740 C CA . VAL A 1 95 ? -10.188 -2.728 0.697 1.00 84.94 95 VAL A CA 1
ATOM 741 C C . VAL A 1 95 ? -9.018 -2.975 -0.262 1.00 84.94 95 VAL A C 1
ATOM 743 O O . VAL A 1 95 ? -9.224 -3.372 -1.408 1.00 84.94 95 VAL A O 1
ATOM 746 N N . LEU A 1 96 ? -7.772 -2.761 0.177 1.00 85.06 96 LEU A N 1
ATOM 747 C CA . LEU A 1 96 ? -6.607 -3.047 -0.662 1.00 85.06 96 LEU A CA 1
ATOM 748 C C . LEU A 1 96 ? -6.498 -4.536 -0.999 1.00 85.06 96 LEU A C 1
ATOM 750 O O . LEU A 1 96 ? -6.176 -4.860 -2.142 1.00 85.06 96 LEU A O 1
ATOM 754 N N . ASP A 1 97 ? -6.769 -5.427 -0.043 1.00 86.44 97 ASP A N 1
ATOM 755 C CA . ASP A 1 97 ? -6.768 -6.870 -0.297 1.00 86.44 97 ASP A CA 1
ATOM 756 C C . ASP A 1 97 ? -7.851 -7.265 -1.301 1.00 86.44 97 ASP A C 1
ATOM 758 O O . ASP A 1 97 ? -7.542 -7.970 -2.261 1.00 86.44 97 ASP A O 1
ATOM 762 N N . GLU A 1 98 ? -9.076 -6.757 -1.138 1.00 85.06 98 GLU A N 1
ATOM 763 C CA . GLU A 1 98 ? -10.187 -7.021 -2.062 1.00 85.06 98 GLU A CA 1
ATOM 764 C C . GLU A 1 98 ? -9.834 -6.603 -3.495 1.00 85.06 98 GLU A C 1
ATOM 766 O O . GLU A 1 98 ? -9.969 -7.386 -4.433 1.00 85.06 98 GLU A O 1
ATOM 771 N N . LEU A 1 99 ? -9.277 -5.402 -3.676 1.00 81.38 99 LEU A N 1
ATOM 772 C CA . LEU A 1 99 ? -8.883 -4.906 -4.998 1.00 81.38 99 LEU A CA 1
ATOM 773 C C . LEU A 1 99 ? -7.761 -5.734 -5.647 1.00 81.38 99 LEU A C 1
ATOM 775 O O . LEU A 1 99 ? -7.705 -5.839 -6.878 1.00 81.38 99 LEU A O 1
ATOM 779 N N . ILE A 1 100 ? -6.867 -6.309 -4.836 1.00 82.19 100 ILE A N 1
ATOM 780 C CA . ILE A 1 100 ? -5.806 -7.214 -5.296 1.00 82.19 100 ILE A CA 1
ATOM 781 C C . ILE A 1 100 ? -6.392 -8.580 -5.685 1.00 82.19 100 ILE A C 1
ATOM 783 O O . ILE A 1 100 ? -5.976 -9.149 -6.699 1.00 82.19 100 ILE A O 1
ATOM 787 N N . GLU A 1 101 ? -7.321 -9.119 -4.892 1.00 84.31 101 GLU A N 1
ATOM 788 C CA . GLU A 1 101 ? -7.977 -10.412 -5.132 1.00 84.31 101 GLU A CA 1
ATOM 789 C C . GLU A 1 101 ? -8.894 -10.374 -6.361 1.00 84.31 101 GLU A C 1
ATOM 791 O O . GLU A 1 101 ? -8.832 -11.278 -7.199 1.00 84.31 101 GLU A O 1
ATOM 796 N N . ASP A 1 102 ? -9.647 -9.287 -6.535 1.00 81.94 102 ASP A N 1
ATOM 797 C CA . ASP A 1 102 ? -10.522 -9.050 -7.688 1.00 81.94 102 ASP A CA 1
ATOM 798 C C . ASP A 1 102 ? -9.746 -8.749 -8.982 1.00 81.94 102 ASP A C 1
ATOM 800 O O . ASP A 1 102 ? -10.320 -8.675 -10.073 1.00 81.94 102 ASP A O 1
ATOM 804 N N . GLY A 1 103 ? -8.425 -8.569 -8.890 1.00 75.12 103 GLY A N 1
ATOM 805 C CA . GLY A 1 103 ? -7.564 -8.260 -10.029 1.00 75.12 103 GLY A CA 1
ATOM 806 C C . GLY A 1 103 ? -7.801 -6.870 -10.622 1.00 75.12 103 GLY A C 1
ATOM 807 O O . GLY A 1 103 ? -7.378 -6.617 -11.752 1.00 75.12 103 GLY A O 1
ATOM 808 N N . VAL A 1 104 ? -8.456 -5.978 -9.869 1.00 73.62 104 VAL A N 1
ATOM 809 C CA . VAL A 1 104 ? -8.614 -4.557 -10.209 1.00 73.62 104 VAL A CA 1
ATOM 810 C C . VAL A 1 104 ? -7.255 -3.859 -10.169 1.00 73.62 104 VAL A C 1
ATOM 812 O O . VAL A 1 104 ? -6.964 -3.033 -11.037 1.00 73.62 104 VAL A O 1
ATOM 815 N N . ILE A 1 105 ? -6.416 -4.228 -9.191 1.00 62.69 105 ILE A N 1
ATOM 816 C CA . ILE A 1 105 ? -5.021 -3.785 -9.058 1.00 62.69 105 ILE A CA 1
ATOM 817 C C . ILE A 1 105 ? -4.087 -4.964 -9.238 1.00 62.69 105 ILE A C 1
ATOM 819 O O . ILE A 1 105 ? -4.284 -6.032 -8.614 1.00 62.69 105 ILE A O 1
#

Radius of gyration: 14.24 Å; chains: 1; bounding box: 30×32×42 Å

Secondary structure (DSSP, 8-state):
-HHHHHHHHHHHHHHHHHHHHHHTSS--------SSS-----TTHHHHHHHHHHT-SSPPPHHHHHHHHHHHHHHHHHHS-TT-TTTHHHHHHHHHHHHHHTT--

Organism: NCBI:txid143950

Foldseek 3Di:
DVVVVVVVVVQVLQLLLQLLVLLQDPPFDFDPPPDDDLQGPRVCNLVSSVRSQVPGPHGDDPVVSVVVVVVLSVVLPVQPDSPPRPCSSNSSSVVSVVCSVVVVD

pLDDT: mean 74.97, std 14.31, range [43.72, 94.69]

Sequence (105 aa):
MCDTFERNVARAKEFMRHLSTFLKGDNHIERELGDVNSTVELVCFAEHMRQANNLMAEPYTPAEIINLIIPITGFTQDVVPGDAQNAICKELGEVLDELIEDGVI